Protein AF-A0A8T4M6I4-F1 (afdb_monomer_lite)

pLDDT: mean 84.39, std 10.55, range [51.38, 97.38]

Structure (mmCIF, N/CA/C/O backbone):
data_AF-A0A8T4M6I4-F1
#
_entry.id   AF-A0A8T4M6I4-F1
#
loop_
_atom_site.group_PDB
_atom_site.id
_atom_site.type_symbol
_atom_site.label_atom_id
_atom_site.label_alt_id
_atom_site.label_comp_id
_atom_site.label_asym_id
_atom_site.label_entity_id
_atom_site.label_seq_id
_atom_site.pdbx_PDB_ins_code
_atom_site.Cartn_x
_atom_site.Cartn_y
_atom_site.Cartn_z
_atom_site.occupancy
_atom_site.B_iso_or_equiv
_atom_site.auth_seq_id
_atom_site.auth_comp_id
_atom_site.auth_asym_id
_atom_site.auth_atom_id
_atom_site.pdbx_PDB_model_num
ATOM 1 N N . MET A 1 1 ? -20.948 -8.371 3.669 1.00 72.62 1 MET A N 1
ATOM 2 C CA . MET A 1 1 ? -21.496 -8.328 5.042 1.00 72.62 1 MET A CA 1
ATOM 3 C C . MET A 1 1 ? -20.705 -7.278 5.806 1.00 72.62 1 MET A C 1
ATOM 5 O O . MET A 1 1 ? -19.485 -7.378 5.819 1.00 72.62 1 MET A O 1
ATOM 9 N N . THR A 1 2 ? -21.350 -6.243 6.336 1.00 82.06 2 THR A N 1
ATOM 10 C CA . THR A 1 2 ? -20.680 -5.175 7.094 1.00 82.06 2 THR A CA 1
ATOM 11 C C . THR A 1 2 ? -20.550 -5.582 8.561 1.00 82.06 2 THR A C 1
ATOM 13 O O . THR A 1 2 ? -21.452 -6.205 9.117 1.00 82.06 2 THR A O 1
ATOM 16 N N . LYS A 1 3 ? -19.412 -5.266 9.184 1.00 88.44 3 LYS A N 1
ATOM 17 C CA . LYS A 1 3 ? -19.192 -5.432 10.626 1.00 88.44 3 LYS A CA 1
ATOM 18 C C . LYS A 1 3 ? -18.917 -4.061 11.229 1.00 88.44 3 LYS A C 1
ATOM 20 O O . LYS A 1 3 ? -18.154 -3.293 10.651 1.00 88.44 3 LYS A O 1
ATOM 25 N N . VAL A 1 4 ? -19.545 -3.770 12.362 1.00 93.00 4 VAL A N 1
ATOM 26 C CA . VAL A 1 4 ? -19.299 -2.548 13.133 1.00 93.00 4 VAL A CA 1
ATOM 27 C C . VAL A 1 4 ? -18.259 -2.877 14.195 1.00 93.00 4 VAL A C 1
ATOM 29 O O . VAL A 1 4 ? -18.393 -3.880 14.895 1.00 93.00 4 VAL A O 1
ATOM 32 N N . ILE A 1 5 ? -17.218 -2.055 14.284 1.00 89.75 5 ILE A N 1
ATOM 33 C CA . ILE A 1 5 ? -16.193 -2.142 15.324 1.00 89.75 5 ILE A CA 1
ATOM 34 C C . ILE A 1 5 ? -16.141 -0.807 16.059 1.00 89.75 5 ILE A C 1
ATOM 36 O O . ILE A 1 5 ? -16.252 0.245 15.432 1.00 89.75 5 ILE A O 1
ATOM 40 N N . SER A 1 6 ? -15.973 -0.860 17.376 1.00 94.3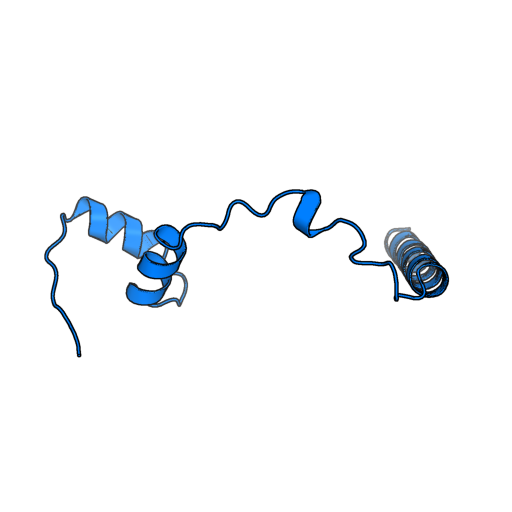8 6 SER A N 1
ATOM 41 C CA . SER A 1 6 ? -15.683 0.324 18.182 1.00 94.38 6 SER A CA 1
ATOM 42 C C . SER A 1 6 ? -14.172 0.471 18.311 1.00 94.38 6 SER A C 1
ATOM 44 O O . SER A 1 6 ? -13.473 -0.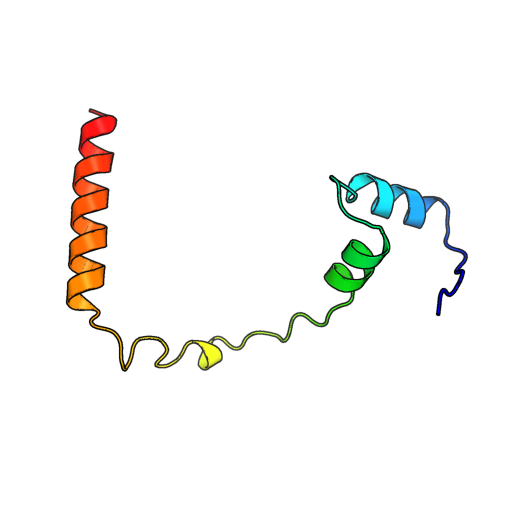516 18.544 1.00 94.38 6 SER A O 1
ATOM 46 N N . ILE A 1 7 ? -13.677 1.693 18.159 1.00 93.81 7 ILE A N 1
ATOM 47 C CA . ILE A 1 7 ? -12.263 2.053 18.301 1.00 93.81 7 ILE A CA 1
ATOM 48 C C . ILE A 1 7 ? -12.143 3.232 19.268 1.00 93.81 7 ILE A C 1
ATOM 50 O O . ILE A 1 7 ? -13.144 3.889 19.550 1.00 93.81 7 ILE A O 1
ATOM 54 N N . SER A 1 8 ? -10.944 3.480 19.797 1.00 97.38 8 SER A N 1
ATOM 55 C CA . SER A 1 8 ? -10.694 4.690 20.583 1.00 97.38 8 SER A CA 1
ATOM 56 C C . SER A 1 8 ? -10.764 5.937 19.701 1.00 97.38 8 SER A C 1
ATOM 58 O O . SER A 1 8 ? -10.502 5.868 18.496 1.00 97.38 8 SER A O 1
ATOM 60 N N . ASP A 1 9 ? -11.057 7.082 20.317 1.00 96.75 9 ASP A N 1
ATOM 61 C CA . ASP A 1 9 ? -11.056 8.378 19.629 1.00 96.75 9 ASP A CA 1
ATOM 62 C C . ASP A 1 9 ? -9.686 8.669 18.997 1.00 96.75 9 ASP A C 1
ATOM 64 O O . ASP A 1 9 ? -9.607 9.072 17.841 1.00 96.75 9 ASP A O 1
ATOM 68 N N . GLU A 1 10 ? -8.599 8.343 19.702 1.00 96.75 10 GLU A N 1
ATOM 69 C CA . GLU A 1 10 ? -7.227 8.459 19.192 1.00 96.75 10 GLU A CA 1
ATOM 70 C C . GLU A 1 10 ? -7.015 7.654 17.897 1.00 96.75 10 GLU A C 1
ATOM 72 O O . GLU A 1 10 ? -6.488 8.171 16.912 1.00 96.75 10 GLU A O 1
ATOM 77 N N . ALA A 1 11 ? -7.478 6.400 17.855 1.00 93.69 11 ALA A N 1
ATOM 78 C CA . ALA A 1 11 ? -7.355 5.568 16.660 1.00 93.69 11 ALA A CA 1
ATOM 79 C C . ALA A 1 11 ? -8.190 6.117 15.493 1.00 93.69 11 ALA A C 1
ATOM 81 O O . ALA A 1 11 ? -7.775 6.029 14.335 1.00 93.69 11 ALA A O 1
ATOM 82 N N . TYR A 1 12 ? -9.361 6.689 15.785 1.00 93.75 12 TYR A N 1
ATOM 83 C CA . TYR A 1 12 ? -10.192 7.343 14.780 1.00 93.75 12 TYR A CA 1
ATOM 84 C C . TYR A 1 12 ? -9.506 8.585 14.200 1.00 93.75 12 TYR A C 1
ATOM 86 O O . TYR A 1 12 ? -9.477 8.751 12.979 1.00 93.75 12 TYR A O 1
ATOM 94 N N . GLU A 1 13 ? -8.925 9.434 15.051 1.00 94.38 13 GLU A N 1
ATOM 95 C CA . GLU A 1 13 ? -8.204 10.631 14.619 1.00 94.38 13 GLU A CA 1
ATOM 96 C C . GLU A 1 13 ? -7.013 10.291 13.722 1.00 94.38 13 GLU A C 1
ATOM 9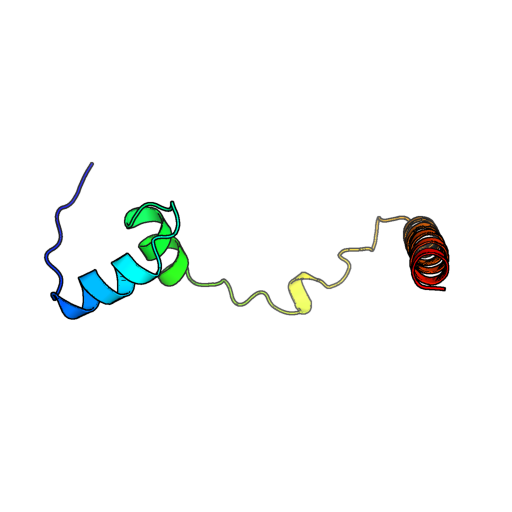8 O O . GLU A 1 13 ? -6.872 10.880 12.648 1.00 94.38 13 GLU A O 1
ATOM 103 N N . GLU A 1 14 ? -6.193 9.311 14.112 1.00 93.00 14 GLU A N 1
ATOM 104 C CA . GLU A 1 14 ? -5.055 8.861 13.305 1.00 93.00 14 GLU A CA 1
ATOM 105 C C . GLU A 1 14 ? -5.507 8.350 11.931 1.00 93.00 14 GLU A C 1
ATOM 107 O O . GLU A 1 14 ? -4.985 8.772 10.896 1.00 93.00 14 GLU A O 1
ATOM 112 N N . LEU A 1 15 ? -6.547 7.511 11.886 1.00 91.62 15 LEU A N 1
ATOM 113 C CA . LEU A 1 15 ? -7.111 7.041 10.620 1.00 91.62 15 LEU A CA 1
ATOM 114 C C . LEU A 1 15 ? -7.683 8.191 9.780 1.00 91.62 15 LEU A C 1
ATOM 116 O O . LEU A 1 15 ? -7.551 8.180 8.555 1.00 91.62 15 LEU A O 1
ATOM 120 N N . SER A 1 16 ? -8.312 9.186 10.412 1.00 90.44 16 SER A N 1
ATOM 121 C CA . SER A 1 16 ? -8.910 10.328 9.719 1.00 90.44 16 SER A CA 1
ATOM 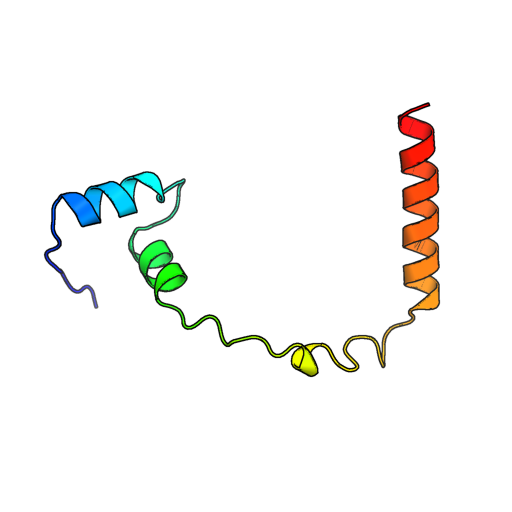122 C C . SER A 1 16 ? -7.861 11.230 9.067 1.00 90.44 16 SER A C 1
ATOM 124 O O . SER A 1 16 ? -8.139 11.794 8.010 1.00 90.44 16 SER A O 1
ATOM 126 N N . ARG A 1 17 ? -6.662 11.355 9.650 1.00 90.38 17 ARG A N 1
ATOM 127 C CA . ARG A 1 17 ? -5.550 12.123 9.057 1.00 90.38 17 ARG A CA 1
ATOM 128 C C . ARG A 1 17 ? -4.992 11.467 7.793 1.00 90.38 17 ARG A C 1
ATOM 130 O O . ARG A 1 17 ? -4.527 12.166 6.901 1.00 90.38 17 ARG A O 1
ATOM 137 N N . ILE A 1 18 ? -5.055 10.138 7.709 1.00 87.94 18 ILE A N 1
ATOM 138 C CA . ILE A 1 18 ? -4.540 9.343 6.578 1.00 87.94 18 ILE A CA 1
ATOM 139 C C . ILE A 1 18 ? -5.563 9.255 5.429 1.00 87.94 18 ILE A C 1
ATOM 141 O O . ILE A 1 18 ? -5.216 8.905 4.304 1.00 87.94 18 ILE A O 1
ATOM 145 N N . LYS A 1 19 ? -6.835 9.582 5.691 1.00 83.94 19 LYS A N 1
ATOM 146 C CA . LYS A 1 19 ? -7.993 9.366 4.808 1.00 83.94 19 LYS A CA 1
ATOM 147 C C . LYS A 1 19 ? -8.076 10.305 3.592 1.00 83.94 19 LYS A C 1
ATOM 149 O O . LYS A 1 19 ? -9.170 10.728 3.235 1.00 83.94 19 LYS A O 1
ATOM 154 N N . ASP A 1 20 ? -6.958 10.617 2.939 1.00 76.06 20 ASP A N 1
ATOM 155 C CA . ASP A 1 20 ? -6.831 11.515 1.776 1.00 76.06 20 ASP A CA 1
ATOM 156 C C . ASP A 1 20 ? -7.613 11.010 0.539 1.00 76.06 20 ASP A C 1
ATOM 158 O O . ASP A 1 20 ? -7.065 10.472 -0.416 1.00 76.06 20 ASP A O 1
ATOM 162 N N . GLY A 1 21 ? -8.946 11.080 0.598 1.00 79.50 21 GLY A N 1
ATOM 163 C CA . GLY A 1 21 ? -9.872 10.556 -0.409 1.00 79.50 21 GLY A CA 1
ATOM 164 C C . GLY A 1 21 ? -10.205 9.060 -0.299 1.00 79.50 21 GLY A C 1
ATOM 165 O O . GLY A 1 21 ? -11.222 8.640 -0.847 1.00 79.50 21 GLY A O 1
ATOM 166 N N . SER A 1 22 ? -9.425 8.265 0.439 1.00 83.75 22 SER A N 1
ATOM 167 C CA . SER A 1 22 ? -9.643 6.815 0.598 1.00 83.75 22 SER A CA 1
ATOM 168 C C . SER A 1 22 ? -10.728 6.466 1.629 1.00 83.75 22 SER A C 1
ATOM 170 O O . SER A 1 22 ? -11.096 7.263 2.496 1.00 83.75 22 SER A O 1
ATOM 172 N N . SER A 1 23 ? -11.257 5.243 1.578 1.00 90.81 23 SER A N 1
ATOM 173 C CA . SER A 1 23 ? -12.141 4.715 2.625 1.00 90.81 23 SER A CA 1
ATOM 174 C C . SER A 1 23 ? -11.346 4.209 3.838 1.00 90.81 23 SER A C 1
ATOM 176 O O . SER A 1 23 ? -10.225 3.720 3.709 1.00 90.81 23 SER A O 1
ATOM 178 N N . PHE A 1 24 ? -11.945 4.250 5.036 1.00 90.81 24 PHE A N 1
ATOM 179 C CA . PHE A 1 24 ? -11.328 3.660 6.235 1.00 90.81 24 PHE A CA 1
ATOM 180 C C . PHE A 1 24 ? -11.019 2.170 6.051 1.00 90.81 24 PHE A C 1
ATOM 182 O O . PHE A 1 24 ? -10.004 1.679 6.534 1.00 90.81 24 PHE A O 1
ATOM 189 N N . THR A 1 25 ? -11.873 1.451 5.320 1.00 89.94 25 THR A N 1
ATOM 190 C CA . THR A 1 25 ? -11.663 0.036 5.012 1.00 89.94 25 THR A CA 1
ATOM 191 C C . THR A 1 25 ? -10.405 -0.185 4.176 1.00 89.94 25 THR A C 1
ATOM 193 O O . THR A 1 25 ? -9.638 -1.092 4.488 1.00 89.94 25 THR A O 1
ATOM 196 N N . GLU A 1 26 ? -10.157 0.637 3.155 1.00 89.12 26 GLU A N 1
ATOM 197 C CA . GLU A 1 26 ? -8.944 0.536 2.333 1.00 89.12 26 GLU A CA 1
ATOM 198 C C . GLU A 1 26 ? -7.685 0.811 3.147 1.00 89.12 26 GLU A C 1
ATOM 200 O O . GLU A 1 26 ? -6.735 0.042 3.050 1.00 89.12 26 GLU A O 1
ATOM 205 N N . ILE A 1 27 ? -7.707 1.837 4.000 1.00 90.94 27 ILE A N 1
ATOM 206 C CA . ILE A 1 27 ? -6.568 2.198 4.857 1.00 90.94 27 ILE A CA 1
ATOM 207 C C . ILE A 1 27 ? -6.262 1.073 5.844 1.00 90.94 27 ILE A C 1
ATOM 209 O O . ILE A 1 27 ? -5.113 0.660 5.975 1.00 90.94 27 ILE A O 1
ATOM 213 N N . ILE A 1 28 ? -7.287 0.525 6.508 1.00 90.94 28 ILE A N 1
ATOM 214 C CA . ILE A 1 28 ? -7.119 -0.607 7.428 1.00 90.94 28 ILE A CA 1
ATOM 215 C C . ILE A 1 28 ? -6.525 -1.798 6.682 1.00 90.94 28 ILE A C 1
ATOM 217 O O . ILE A 1 28 ? -5.584 -2.417 7.176 1.00 90.94 28 ILE A O 1
ATOM 221 N N . ILE A 1 29 ? -7.035 -2.113 5.488 1.00 90.38 29 ILE A N 1
ATOM 222 C CA . ILE A 1 29 ? -6.480 -3.190 4.670 1.00 90.38 29 ILE A CA 1
ATOM 223 C C . ILE A 1 29 ? -5.033 -2.878 4.320 1.00 90.38 29 ILE A C 1
ATOM 225 O O . ILE A 1 29 ? -4.204 -3.748 4.499 1.00 90.38 29 ILE A O 1
ATOM 229 N N . GLU A 1 30 ? -4.693 -1.679 3.862 1.00 86.56 30 GLU A N 1
ATOM 230 C CA . GLU A 1 30 ? -3.328 -1.324 3.471 1.00 86.56 30 GLU A CA 1
ATOM 231 C C . GLU A 1 30 ? -2.330 -1.422 4.632 1.00 86.56 30 GLU A C 1
ATOM 233 O O . GLU A 1 30 ? -1.237 -1.965 4.456 1.00 86.56 30 GLU A O 1
ATOM 238 N N . LEU A 1 31 ? -2.721 -0.958 5.821 1.00 87.25 31 LEU A N 1
ATOM 239 C CA . LEU A 1 31 ? -1.896 -1.007 7.029 1.00 87.25 31 LEU A CA 1
ATOM 240 C C . LEU A 1 31 ? -1.717 -2.433 7.563 1.00 87.25 31 LEU A C 1
ATOM 242 O O . LEU A 1 31 ? -0.647 -2.772 8.066 1.00 87.25 31 LEU A O 1
ATOM 246 N N . THR A 1 32 ? -2.761 -3.260 7.471 1.00 87.75 32 THR A N 1
ATOM 247 C CA . THR A 1 32 ? -2.772 -4.623 8.035 1.00 87.75 32 THR A CA 1
ATOM 248 C C . THR A 1 32 ? -2.413 -5.702 7.030 1.00 87.75 32 THR A C 1
ATOM 250 O O . THR A 1 32 ? -2.108 -6.827 7.432 1.00 87.75 32 THR A O 1
ATOM 253 N N . LYS A 1 33 ? -2.423 -5.391 5.727 1.00 85.81 33 LYS A N 1
ATOM 254 C CA . LYS A 1 33 ? -1.912 -6.293 4.702 1.00 85.81 33 LYS A CA 1
ATOM 255 C C . LYS A 1 33 ? -0.486 -6.574 5.109 1.00 85.81 33 LYS A C 1
ATOM 257 O O . LYS A 1 33 ? 0.339 -5.661 5.141 1.00 85.81 33 LYS A O 1
ATOM 262 N N . GLU A 1 34 ? -0.189 -7.836 5.400 1.00 68.44 34 GLU A N 1
ATOM 263 C CA . GLU A 1 34 ? 1.191 -8.270 5.446 1.00 68.44 34 GLU A CA 1
ATOM 264 C C . GLU A 1 34 ? 1.802 -7.790 4.135 1.00 68.44 34 GLU A C 1
ATOM 266 O O . GLU A 1 34 ? 1.462 -8.273 3.047 1.00 68.44 34 GLU A O 1
ATOM 271 N N . LYS A 1 35 ? 2.673 -6.778 4.218 1.00 64.94 35 LYS A N 1
ATOM 272 C CA . LYS A 1 35 ? 3.624 -6.531 3.154 1.00 64.94 35 LYS A CA 1
ATOM 273 C C . LYS A 1 35 ? 4.365 -7.848 3.111 1.00 64.94 35 LYS A C 1
ATOM 275 O O . LYS A 1 35 ? 5.237 -8.057 3.952 1.00 64.94 35 LYS A O 1
ATOM 280 N N . LYS A 1 36 ? 3.971 -8.764 2.207 1.00 60.69 36 LYS A N 1
ATOM 281 C CA . LYS A 1 36 ? 4.806 -9.904 1.832 1.00 60.69 36 LYS A CA 1
ATOM 282 C C . LYS A 1 36 ? 6.175 -9.277 1.748 1.00 60.69 36 LYS A C 1
ATOM 284 O O . LYS A 1 36 ? 6.328 -8.338 0.960 1.00 60.69 36 LYS A O 1
ATOM 289 N N . LYS A 1 37 ? 7.079 -9.653 2.657 1.00 63.31 37 LYS A N 1
ATOM 290 C CA . LYS A 1 37 ? 8.448 -9.155 2.640 1.00 63.31 37 LYS A CA 1
ATOM 291 C C . LYS A 1 37 ? 8.945 -9.582 1.275 1.00 63.31 37 LYS A C 1
ATOM 293 O O . LYS A 1 37 ? 9.277 -10.749 1.102 1.00 63.31 37 LYS A O 1
ATOM 298 N N . LYS A 1 38 ? 8.829 -8.686 0.290 1.00 68.25 38 LYS A N 1
ATOM 299 C CA . LYS A 1 38 ? 9.228 -8.966 -1.077 1.00 68.25 38 LYS A CA 1
ATOM 300 C C . LYS A 1 38 ? 10.704 -9.234 -0.940 1.00 68.25 38 LYS A C 1
ATOM 302 O O . LYS A 1 38 ? 11.452 -8.356 -0.501 1.00 68.25 38 LYS A O 1
ATOM 307 N N . SER A 1 39 ? 11.080 -10.482 -1.155 1.00 82.12 39 SER A N 1
ATOM 308 C CA . SER A 1 39 ? 12.475 -10.843 -1.083 1.00 82.12 39 SER A CA 1
ATOM 309 C C . SER A 1 39 ? 13.157 -10.108 -2.221 1.00 82.12 39 SER A C 1
ATOM 311 O O . SER A 1 39 ? 12.598 -9.990 -3.311 1.00 82.12 39 SER A O 1
ATOM 313 N N . ILE A 1 40 ? 14.384 -9.641 -2.010 1.00 80.62 40 ILE A N 1
ATOM 314 C CA . ILE A 1 40 ? 15.199 -9.153 -3.126 1.00 80.62 40 ILE A CA 1
ATOM 315 C C . ILE A 1 40 ? 15.319 -10.226 -4.225 1.00 80.62 40 ILE A C 1
ATOM 317 O O . ILE A 1 40 ? 15.412 -9.903 -5.407 1.00 80.62 40 ILE A O 1
ATOM 321 N N . MET A 1 41 ? 15.214 -11.504 -3.839 1.00 85.44 41 MET A N 1
ATOM 322 C CA . MET A 1 41 ? 15.193 -12.642 -4.754 1.00 85.44 41 MET A CA 1
ATOM 323 C C . MET A 1 41 ? 13.964 -12.675 -5.666 1.00 85.44 41 MET A C 1
ATOM 325 O O . MET A 1 41 ? 14.065 -13.215 -6.761 1.00 85.44 41 MET A O 1
ATOM 329 N N . ASP A 1 42 ? 12.846 -12.049 -5.288 1.00 82.81 42 ASP A N 1
ATOM 330 C CA . ASP A 1 42 ? 11.653 -11.959 -6.145 1.00 82.81 42 ASP A CA 1
ATOM 331 C C . ASP A 1 42 ? 11.922 -11.124 -7.414 1.00 82.81 42 ASP A C 1
ATOM 333 O O . ASP A 1 42 ? 11.156 -11.178 -8.374 1.00 82.81 42 ASP A O 1
ATOM 337 N N . LEU A 1 43 ? 13.010 -10.343 -7.432 1.00 86.75 43 LEU A N 1
ATOM 338 C CA . LEU A 1 43 ? 13.450 -9.549 -8.581 1.00 86.75 43 LEU A CA 1
ATOM 339 C C . LEU A 1 43 ? 14.515 -10.261 -9.432 1.00 86.75 43 LEU A C 1
ATOM 341 O O . LEU A 1 43 ? 14.866 -9.772 -10.511 1.00 86.75 43 LEU A O 1
ATOM 345 N N . ALA A 1 44 ? 15.045 -11.401 -8.979 1.00 88.25 44 ALA A N 1
ATOM 346 C CA . ALA A 1 44 ? 16.079 -12.128 -9.703 1.00 88.25 44 ALA A CA 1
ATOM 347 C C . ALA A 1 44 ? 15.542 -12.621 -11.055 1.00 88.25 44 ALA A C 1
ATOM 349 O O . ALA A 1 44 ? 14.540 -13.326 -11.138 1.00 88.25 44 ALA A O 1
ATOM 350 N N . GLY A 1 45 ? 16.213 -12.236 -12.142 1.00 86.75 45 GLY A N 1
ATOM 351 C CA . GLY A 1 45 ? 15.814 -12.642 -13.490 1.00 86.75 45 GLY A CA 1
ATOM 352 C C . GLY A 1 45 ? 14.565 -11.941 -14.034 1.00 86.75 45 GLY A C 1
ATOM 353 O O . GLY A 1 45 ? 14.111 -12.312 -15.115 1.00 86.75 45 GLY A O 1
ATOM 354 N N . ALA A 1 46 ? 14.052 -10.898 -13.368 1.00 87.31 46 ALA A N 1
ATOM 355 C CA . ALA A 1 46 ? 12.889 -10.137 -13.837 1.00 87.31 46 ALA A CA 1
ATOM 356 C C . ALA A 1 46 ? 13.051 -9.593 -15.273 1.00 87.31 46 ALA A C 1
ATOM 358 O O . ALA A 1 46 ? 12.066 -9.345 -15.960 1.00 87.31 46 ALA A O 1
ATOM 359 N N . TRP A 1 47 ? 14.294 -9.405 -15.730 1.00 88.00 47 TRP A N 1
ATOM 360 C CA . TRP A 1 47 ? 14.626 -8.849 -17.045 1.00 88.00 47 TRP A CA 1
ATOM 361 C C . TRP A 1 47 ? 15.150 -9.904 -18.032 1.00 88.00 47 TRP A C 1
ATOM 363 O O . TRP A 1 47 ? 15.584 -9.557 -19.123 1.00 88.00 47 TRP A O 1
ATOM 373 N N . LYS A 1 48 ? 15.100 -11.200 -17.684 1.00 87.69 48 LYS A N 1
ATOM 374 C CA . LYS A 1 48 ? 15.699 -12.287 -18.484 1.00 87.69 48 LYS A CA 1
ATOM 375 C C . LYS A 1 48 ? 15.143 -12.381 -19.912 1.00 87.69 48 LYS A C 1
ATOM 377 O O . LYS A 1 48 ? 15.874 -12.761 -20.816 1.00 87.69 48 LYS A O 1
ATOM 382 N N . ASN A 1 49 ? 13.870 -12.041 -20.103 1.00 85.38 49 ASN A N 1
ATOM 383 C CA . ASN A 1 49 ? 13.180 -12.129 -21.396 1.00 85.38 49 ASN A CA 1
ATOM 384 C C . ASN A 1 49 ? 12.858 -10.747 -21.984 1.00 85.38 49 ASN A C 1
ATOM 386 O O . ASN A 1 49 ? 11.961 -10.620 -22.813 1.00 85.38 49 ASN A O 1
ATOM 390 N N . ILE A 1 50 ? 13.535 -9.704 -21.505 1.00 88.38 50 ILE A N 1
ATOM 391 C CA . ILE A 1 50 ? 13.321 -8.327 -21.937 1.00 88.38 50 ILE A CA 1
ATOM 392 C C . ILE A 1 50 ? 14.545 -7.888 -22.739 1.00 88.38 50 ILE A C 1
ATOM 394 O O . ILE A 1 50 ? 15.675 -8.165 -22.346 1.00 88.38 50 ILE A O 1
ATOM 398 N N . ASP A 1 51 ? 14.327 -7.177 -23.846 1.00 87.38 51 ASP A N 1
ATOM 399 C CA . ASP A 1 51 ? 15.403 -6.504 -24.577 1.00 87.38 51 ASP A CA 1
ATOM 400 C C . ASP A 1 51 ? 15.916 -5.313 -23.753 1.00 87.38 51 ASP A C 1
ATOM 402 O O . ASP A 1 51 ? 15.408 -4.187 -23.812 1.00 87.38 51 ASP A O 1
ATOM 406 N N . THR A 1 52 ? 16.912 -5.593 -22.917 1.00 89.12 52 THR A N 1
ATOM 407 C CA . THR A 1 52 ? 17.477 -4.620 -21.985 1.00 89.12 52 THR A CA 1
ATOM 408 C C . THR A 1 52 ? 18.249 -3.514 -22.694 1.00 89.12 52 THR A C 1
ATOM 410 O O . THR A 1 52 ? 18.355 -2.410 -22.158 1.00 89.12 52 THR A O 1
ATOM 413 N N . ASP A 1 53 ? 18.766 -3.776 -23.896 1.00 90.69 53 ASP A N 1
ATOM 414 C CA . ASP A 1 53 ? 19.541 -2.803 -24.663 1.00 90.69 53 ASP A CA 1
ATOM 415 C C . ASP A 1 53 ? 18.641 -1.730 -25.270 1.00 90.69 53 ASP A C 1
ATOM 417 O O . ASP A 1 53 ? 18.975 -0.540 -25.218 1.00 90.69 53 ASP A O 1
ATOM 421 N N . LYS A 1 54 ? 17.452 -2.117 -25.743 1.00 90.88 54 LYS A N 1
ATOM 422 C CA . LYS A 1 54 ? 16.429 -1.159 -26.171 1.00 90.88 54 LYS A CA 1
ATOM 423 C C . LYS A 1 54 ? 16.008 -0.231 -25.029 1.00 90.88 54 LYS A C 1
ATOM 425 O O . LYS A 1 54 ? 16.044 0.990 -25.194 1.00 90.88 54 LYS A O 1
ATOM 430 N N . ILE A 1 55 ? 15.693 -0.794 -23.860 1.00 89.62 55 ILE A N 1
ATOM 431 C CA . ILE A 1 55 ? 15.296 -0.021 -22.667 1.00 89.62 55 ILE A CA 1
ATOM 432 C C . ILE A 1 55 ? 16.419 0.922 -22.234 1.00 89.62 55 ILE A C 1
ATOM 434 O O . ILE A 1 55 ? 16.197 2.106 -21.980 1.00 89.62 55 ILE A O 1
ATOM 438 N N . LYS A 1 56 ? 17.657 0.421 -22.191 1.00 90.50 56 LYS A N 1
ATOM 439 C CA . LYS A 1 56 ? 18.836 1.230 -21.884 1.00 90.50 56 LYS A CA 1
ATOM 440 C C . LYS A 1 56 ? 18.958 2.404 -22.858 1.00 90.50 56 LYS A C 1
ATOM 442 O O . LYS A 1 56 ? 19.175 3.537 -22.426 1.00 90.50 56 LYS A O 1
ATOM 447 N N . GLY A 1 57 ? 18.767 2.161 -24.154 1.00 92.31 57 GLY A N 1
ATOM 448 C CA . GLY A 1 57 ? 18.765 3.194 -25.188 1.00 92.31 57 GLY A CA 1
ATOM 449 C C . GLY A 1 57 ? 17.707 4.279 -24.966 1.00 92.31 57 GLY A C 1
ATOM 450 O O . GLY A 1 57 ? 18.017 5.465 -25.091 1.00 92.31 57 GLY A O 1
ATOM 451 N N . GLU A 1 58 ? 16.483 3.895 -24.606 1.00 91.06 58 GLU A N 1
ATOM 452 C CA . GLU A 1 58 ? 15.386 4.823 -24.299 1.00 91.06 58 GLU A CA 1
ATOM 453 C C . GLU A 1 58 ? 15.706 5.693 -23.074 1.00 91.06 58 GLU A C 1
ATOM 455 O O . GLU A 1 58 ? 15.645 6.921 -23.166 1.00 91.06 58 GLU A O 1
ATOM 460 N N . ILE A 1 59 ? 16.204 5.095 -21.985 1.00 91.06 59 ILE A N 1
ATOM 461 C CA . ILE A 1 59 ? 16.611 5.825 -20.772 1.00 91.06 59 ILE A CA 1
ATOM 462 C C . ILE A 1 59 ? 17.679 6.885 -21.086 1.00 91.06 59 ILE A C 1
ATOM 464 O O . ILE A 1 59 ? 17.597 8.026 -20.622 1.00 91.06 59 ILE A O 1
ATOM 468 N N . TYR A 1 60 ? 18.704 6.546 -21.876 1.00 91.50 60 TYR A N 1
ATOM 469 C CA . TYR A 1 60 ? 19.748 7.513 -22.235 1.00 91.50 60 TYR A CA 1
ATOM 470 C C . TYR A 1 60 ? 19.233 8.635 -23.140 1.00 91.50 60 TYR A C 1
ATOM 472 O O . TYR A 1 60 ? 19.699 9.774 -23.018 1.00 91.50 60 TYR A O 1
ATOM 480 N N . LYS A 1 61 ? 18.284 8.343 -24.038 1.00 90.75 61 LYS A N 1
ATOM 481 C CA . LYS A 1 61 ? 17.634 9.367 -24.868 1.00 90.75 61 LYS A CA 1
ATOM 482 C C . LYS A 1 61 ? 16.855 10.350 -23.997 1.00 90.75 61 LYS A C 1
ATOM 484 O O . LYS A 1 61 ? 17.072 11.554 -24.123 1.00 90.75 61 LYS A O 1
ATOM 489 N N . GLU A 1 62 ? 16.034 9.857 -23.075 1.00 87.69 62 GLU A N 1
ATOM 490 C CA . GLU A 1 62 ? 15.263 10.706 -22.161 1.00 87.69 62 GLU A CA 1
ATOM 491 C C . GLU A 1 62 ? 16.158 11.555 -21.256 1.00 87.69 62 GLU A C 1
ATOM 493 O O . GLU A 1 62 ? 15.936 12.759 -21.120 1.00 87.69 62 GLU A O 1
ATOM 498 N N . ARG A 1 63 ? 17.231 10.977 -20.702 1.00 86.62 63 ARG A N 1
ATOM 499 C CA . ARG A 1 63 ? 18.194 11.726 -19.877 1.00 86.62 63 ARG A CA 1
ATOM 500 C C . ARG A 1 63 ? 18.859 12.865 -20.648 1.00 86.62 63 ARG A C 1
ATOM 502 O O . ARG A 1 63 ? 18.988 13.957 -20.103 1.00 86.62 63 ARG A O 1
ATOM 509 N N . LYS A 1 64 ? 19.223 12.648 -21.920 1.00 83.06 64 LYS A N 1
ATOM 510 C CA . LYS A 1 64 ? 19.771 13.706 -22.790 1.00 83.06 64 LYS A CA 1
ATOM 511 C C . LYS A 1 64 ? 18.759 14.819 -23.062 1.00 83.06 64 LYS A C 1
ATOM 513 O O . LYS A 1 64 ? 19.146 15.983 -23.144 1.00 83.06 64 LYS A O 1
ATOM 518 N N . ILE A 1 65 ? 17.482 14.478 -23.227 1.00 76.12 65 ILE A N 1
ATOM 519 C CA . ILE A 1 65 ? 16.408 15.458 -23.439 1.00 76.12 65 ILE A CA 1
ATOM 520 C C . ILE A 1 65 ? 16.179 16.270 -22.161 1.00 76.12 65 ILE A C 1
ATOM 522 O O . ILE A 1 65 ? 16.135 17.497 -22.216 1.00 76.12 65 ILE A O 1
ATOM 526 N N . SER A 1 66 ? 16.110 15.601 -21.009 1.00 72.62 66 SER A N 1
ATOM 527 C CA . SER A 1 66 ? 15.942 16.242 -19.704 1.00 72.62 66 SER A CA 1
ATOM 528 C C . SER A 1 66 ? 17.092 17.207 -19.399 1.00 72.62 66 SER A C 1
ATOM 530 O O . SER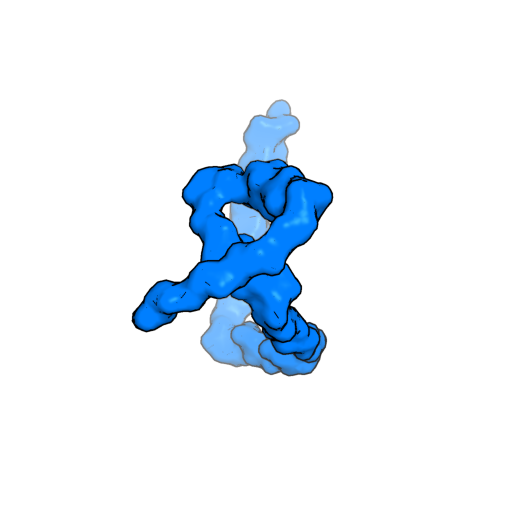 A 1 66 ? 16.851 18.377 -19.125 1.00 72.62 66 SER A O 1
ATOM 532 N N . SER A 1 67 ? 18.350 16.797 -19.598 1.00 64.50 67 SER A N 1
ATOM 533 C CA . SER A 1 67 ? 19.515 17.673 -19.384 1.00 64.50 67 SER A CA 1
ATOM 534 C C . SER A 1 67 ? 19.556 18.910 -20.291 1.00 64.50 67 SER A C 1
ATOM 536 O O . SER A 1 67 ? 20.226 19.881 -19.960 1.00 64.50 67 SER A O 1
ATOM 538 N N . ARG A 1 68 ? 18.867 18.883 -21.442 1.00 60.38 68 ARG A N 1
ATOM 539 C CA . ARG A 1 68 ? 18.751 20.038 -22.350 1.00 60.38 68 ARG A CA 1
ATOM 540 C C . ARG A 1 68 ? 17.630 21.000 -21.960 1.00 60.38 68 ARG A C 1
ATOM 542 O O . ARG A 1 68 ? 17.657 22.129 -22.415 1.00 60.38 68 ARG A O 1
ATOM 549 N N . A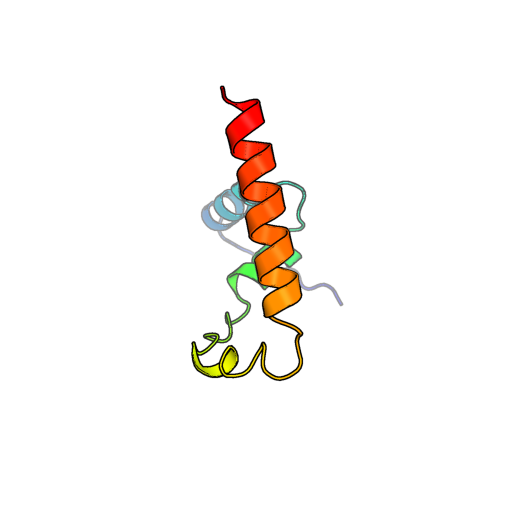RG A 1 69 ? 16.646 20.564 -21.164 1.00 57.16 69 ARG A N 1
ATOM 550 C CA . ARG A 1 69 ? 15.544 21.420 -20.684 1.00 57.16 69 ARG A CA 1
ATOM 551 C C . ARG A 1 69 ? 15.943 22.327 -19.520 1.00 57.16 69 ARG A C 1
ATOM 553 O O . ARG A 1 69 ? 15.255 23.308 -19.278 1.00 57.16 69 ARG A O 1
ATOM 560 N N . PHE A 1 70 ? 17.018 21.993 -18.811 1.00 58.50 70 PHE A N 1
ATOM 561 C CA . PHE A 1 70 ? 17.515 22.736 -17.648 1.00 58.50 70 PHE A CA 1
ATOM 562 C C . PHE A 1 70 ? 18.818 23.504 -17.932 1.00 58.50 70 PHE A C 1
ATOM 564 O O . PHE A 1 70 ? 19.531 23.859 -16.997 1.00 58.50 70 PHE A O 1
ATOM 571 N N . LYS A 1 71 ? 19.154 23.718 -19.208 1.00 51.38 71 LYS A N 1
ATOM 572 C CA . LYS A 1 71 ? 20.323 24.479 -19.656 1.00 51.38 71 LYS A CA 1
ATOM 573 C C . LYS A 1 71 ? 19.864 25.596 -20.579 1.00 51.38 71 LYS A C 1
ATOM 575 O O . LYS A 1 71 ? 20.461 26.685 -20.487 1.00 51.38 71 LYS A O 1
#

Sequence (71 aa):
MTKVISISDEAYEELSRIKDGSSFTEIIIELTKEKKKKSIMDLAGAWKNIDTDKIKGEIYKERKISSRRFK

Radius of gyration: 22.01 Å; chains: 1; bounding box: 42×37×47 Å

Foldseek 3Di:
DDDDDDDDPVVVVVLVVVPPVHDSVVVCCVVPVPPPPCPPCVCVCVCVPPPVVVVVVVVVVVVVVVVVVVD

Secondary structure (DSSP, 8-state):
--------HHHHHHHHHH-SS--HHHHHHHHHS------GGGGTTTTTTS-HHHHHHHHHHHHHHHHHHT-